Protein 4ZBG (pdb70)

Nearest PDB structures (foldseek):
  4zbg-assembly1_A  TM=1.007E+00  e=1.792E-33  Brucella abortus str. 2308 A
  4rs2-assembly1_A  TM=8.903E-01  e=6.966E-14  Escherichia coli str. K-12 substr. MG1655
  8a9n-assembly1_B  TM=8.076E-01  e=9.208E-06  Acinetobacter baumannii
  7n1l-assembly4_F  TM=7.304E-01  e=2.230E-05  Brucella abortus 2308
  3t9y-assembly1_A-2  TM=6.868E-01  e=3.696E-05  Staphylococcus aureus subsp. aureus USA300

B-factor: mean 15.17, std 8.73, range [4.7, 62.45]

Foldseek 3Di:
DQDKDKDFDDPVCLVQQLVQAQQQCVPPPPDPSCQSVLCVVCVVVVFQPTKMFTDGPRHTFKIKTKGFKAFQNHGDQEIEIDDIGGRPVPPPPCPSVVNVLVVVVVSVVVPGQWYKYQDDDPPCVVVPWPDVITIDGSDDGDDHGDIGDDPSVD

Sequence (154 aa):
HHHMMHIRKKERRPQDAAEIRQVTEAAFRPVAYYSNQKKEGEEIVDALRAAKALTLSLVAEEDGQVLGHIAFSPVLIGGAEKGWYGLGPVSVLPARQGEGIGGKLIRREGLAQLRRGAGARGCVVLLGDLGYYRRFGFKAYFQCCLAFGPDMPQGDVAYHAAFD

Secondary structure (DSSP, 8-state):
----EEEE--GGGHHHHHHHHHHHHTT-TT--S-HHHHHHHHHHTT---EEEEEEETTEEEEEEEEEE-EETTB--SEEEEEEEEE-GGGTTSSHHHHHHHHHHHHHHHTT--EEEE---TTGGGGGT-B---EEEESSSPPPPS-EE--GGG-

Structure (mmCIF, N/CA/C/O backbone):
data_4ZBG
#
_entry.id   4ZBG
#
_cell.length_a   29.810
_cell.length_b   57.110
_cell.length_c   44.060
_cell.angle_alpha   90.000
_cell.angle_beta   96.530
_cell.angle_gamma   90.000
#
_symmetry.space_group_name_H-M   'P 1 21 1'
#
loop_
_entity.id
_entity.type
_entity.pdbx_description
1 polymer Acetyltransferase
2 non-polymer 'ACETYL COENZYME *A'
3 non-polymer GLYCEROL
4 water water
#
loop_
_atom_site.group_PDB
_atom_site.id
_atom_site.type_symbol
_atom_site.label_atom_id
_atom_site.label_alt_id
_atom_site.label_comp_id
_atom_site.label_asym_id
_atom_site.label_entity_id
_atom_site.label_seq_id
_atom_site.pdbx_PDB_ins_code
_atom_site.Cartn_x
_atom_site.Cartn_y
_atom_site.Cartn_z
_atom_site.occupancy
_atom_site.B_iso_or_equiv
_atom_site.auth_seq_id
_atom_site.auth_comp_id
_atom_site.auth_asym_id
_atom_site.auth_atom_id
_atom_site.pdbx_PDB_model_num
ATOM 1 N N . HIS A 1 6 ? 9.852 10.800 85.300 1.00 38.66 -2 HIS A N 1
ATOM 2 C CA . HIS A 1 6 ? 10.208 9.531 84.675 1.00 37.85 -2 HIS A CA 1
ATOM 3 C C . HIS A 1 6 ? 8.982 8.639 84.492 1.00 36.10 -2 HIS A C 1
ATOM 4 O O . HIS A 1 6 ? 9.103 7.458 84.154 1.00 36.60 -2 HIS A O 1
ATOM 6 N N . HIS A 1 7 ? 7.803 9.210 84.722 1.00 33.49 -1 HIS A N 1
ATOM 7 C CA . HIS A 1 7 ? 6.548 8.494 84.518 1.00 30.84 -1 HIS A CA 1
ATOM 8 C C . HIS A 1 7 ? 5.867 8.924 83.219 1.00 28.57 -1 HIS A C 1
ATOM 9 O O . HIS A 1 7 ? 4.701 8.605 82.992 1.00 27.93 -1 HIS A O 1
ATOM 16 N N . HIS A 1 8 ? 6.589 9.649 82.372 1.00 27.37 0 HIS A N 1
ATOM 17 C CA . HIS A 1 8 ? 6.017 10.153 81.127 1.00 26.33 0 HIS A CA 1
ATOM 18 C C . HIS A 1 8 ? 6.080 9.102 80.026 1.00 22.37 0 HIS A C 1
ATOM 19 O O . HIS A 1 8 ? 7.026 8.316 79.959 1.00 23.43 0 HIS A O 1
ATOM 26 N N A MET A 1 9 ? 5.068 9.081 79.172 0.61 19.33 1 MET A N 1
ATOM 27 N N B MET A 1 9 ? 5.077 9.094 79.151 0.39 20.47 1 MET A N 1
ATOM 28 C CA A MET A 1 9 ? 5.126 8.206 78.020 0.61 17.42 1 MET A CA 1
ATOM 29 C CA B MET A 1 9 ? 5.084 8.196 77.995 0.39 19.06 1 MET A CA 1
ATOM 30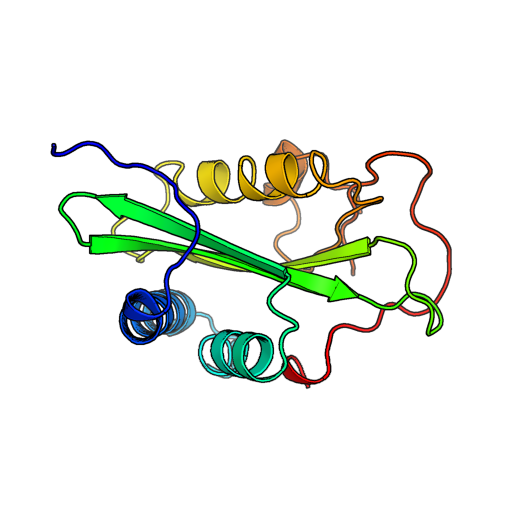 C C A MET A 1 9 ? 6.038 8.836 76.988 0.61 16.69 1 MET A C 1
ATOM 31 C C B MET A 1 9 ? 5.910 8.789 76.865 0.39 17.44 1 MET A C 1
ATOM 32 O O A MET A 1 9 ? 6.022 10.050 76.786 0.61 17.86 1 MET A O 1
ATOM 33 O O B MET A 1 9 ? 5.690 9.929 76.455 0.39 18.22 1 MET A O 1
ATOM 42 N N . HIS A 1 10 ? 6.851 8.012 76.344 1.00 15.38 2 HIS A N 1
ATOM 43 C CA . HIS A 1 10 ? 7.669 8.495 75.249 1.00 15.69 2 HIS A CA 1
ATOM 44 C C . HIS A 1 10 ? 7.722 7.454 74.145 1.00 13.45 2 HIS A C 1
ATOM 45 O O . HIS A 1 10 ? 7.533 6.261 74.379 1.00 14.14 2 HIS A O 1
ATOM 52 N N . ILE A 1 11 ? 7.935 7.930 72.929 1.00 11.84 3 ILE A N 1
ATOM 53 C CA . ILE A 1 11 ? 8.019 7.077 71.760 1.00 10.77 3 ILE A CA 1
ATOM 54 C C . ILE A 1 11 ? 9.468 6.953 71.337 1.00 10.76 3 ILE A C 1
ATOM 55 O O . 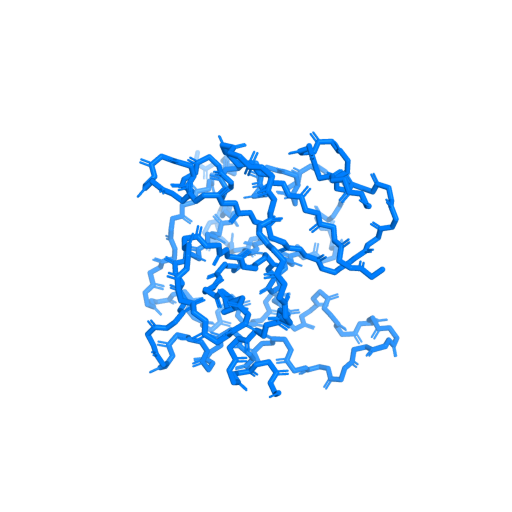ILE A 1 11 ? 10.197 7.935 71.324 1.00 12.35 3 ILE A O 1
ATOM 60 N N . ARG A 1 12 ? 9.893 5.741 71.006 1.00 9.43 4 ARG A N 1
ATOM 61 C CA . ARG A 1 12 ? 11.251 5.534 70.526 1.00 10.43 4 ARG A CA 1
ATOM 62 C C . ARG A 1 12 ? 11.284 4.347 69.579 1.00 9.51 4 ARG A C 1
ATOM 63 O O . ARG A 1 12 ? 10.339 3.545 69.524 1.00 9.66 4 ARG A O 1
ATOM 71 N N . LYS A 1 13 ? 12.370 4.234 68.829 1.00 10.23 5 LYS A N 1
ATOM 72 C CA A LYS A 1 13 ? 12.601 3.059 67.998 0.58 10.16 5 LYS A CA 1
ATOM 73 C CA B LYS A 1 13 ? 12.576 3.058 68.001 0.42 10.26 5 LYS A CA 1
ATOM 74 C C . LYS A 1 13 ? 12.832 1.842 68.876 1.00 9.86 5 LYS A C 1
ATOM 75 O O . LYS A 1 13 ? 13.405 1.944 69.966 1.00 10.38 5 LYS A O 1
ATOM 86 N N . GLU A 1 14 ? 12.403 0.689 68.388 1.00 9.13 6 GLU A N 1
ATOM 87 C CA . GLU A 1 14 ? 12.643 -0.542 69.113 1.00 9.58 6 GLU A CA 1
ATOM 88 C C . GLU A 1 14 ? 14.135 -0.815 69.220 1.00 10.60 6 GLU A C 1
ATOM 89 O O . GLU A 1 14 ? 14.947 -0.332 68.414 1.00 11.18 6 GLU A O 1
ATOM 95 N N A ARG A 1 15 ? 14.497 -1.586 70.228 0.55 10.41 7 ARG A N 1
ATOM 96 N N B ARG A 1 15 ? 14.481 -1.575 70.253 0.45 11.22 7 ARG A N 1
ATOM 97 C CA A ARG A 1 15 ? 15.821 -2.173 70.286 0.55 11.34 7 ARG A CA 1
ATOM 98 C CA B ARG A 1 15 ? 15.796 -2.181 70.402 0.45 12.66 7 ARG A CA 1
ATOM 99 C C A ARG A 1 15 ? 15.604 -3.676 70.412 0.55 12.15 7 ARG A C 1
ATOM 100 C C B ARG A 1 15 ? 15.568 -3.693 70.355 0.45 13.30 7 ARG A C 1
ATOM 101 O O A A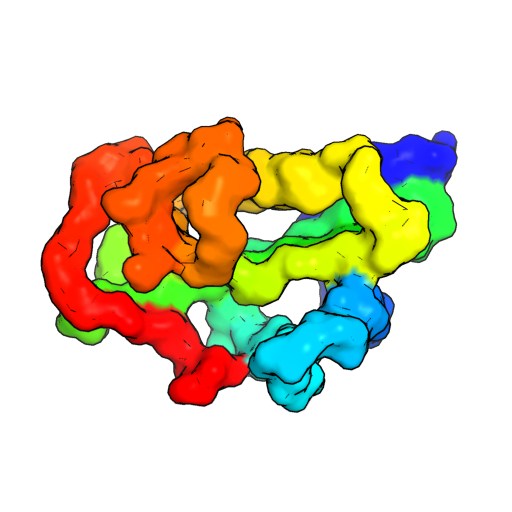RG A 1 15 ? 14.514 -4.107 70.782 0.55 11.35 7 ARG A O 1
ATOM 102 O O B ARG A 1 15 ? 14.442 -4.146 70.557 0.45 13.04 7 ARG A O 1
ATOM 117 N N . PRO A 1 16 ? 16.621 -4.479 70.067 1.00 15.33 8 PRO A N 1
ATOM 118 C CA . PRO A 1 16 ? 16.488 -5.942 70.061 1.00 16.58 8 PRO A CA 1
ATOM 119 C C . PRO A 1 16 ? 15.899 -6.506 71.351 1.00 14.43 8 PRO A C 1
ATOM 120 O O . PRO A 1 16 ? 15.124 -7.468 71.324 1.00 15.48 8 PRO A O 1
ATOM 124 N N . GLN A 1 17 ? 16.237 -5.873 72.470 1.00 12.80 9 GLN A N 1
ATOM 125 C CA . GLN A 1 17 ? 15.771 -6.308 73.776 1.00 12.12 9 GLN A CA 1
ATOM 126 C C . GLN A 1 17 ? 14.250 -6.199 73.934 1.00 11.77 9 GLN A C 1
ATOM 127 O O . GLN A 1 17 ? 13.685 -6.789 74.851 1.00 12.25 9 GLN A O 1
ATOM 133 N N . ASP A 1 18 ? 13.593 -5.449 73.050 1.00 10.65 10 ASP A N 1
ATOM 134 C CA . ASP A 1 18 ? 12.146 -5.222 73.155 1.00 10.23 10 ASP A CA 1
ATOM 135 C C . ASP A 1 18 ? 11.288 -6.314 72.520 1.00 9.51 10 ASP A C 1
ATOM 136 O O . ASP A 1 18 ? 10.065 -6.267 72.638 1.00 9.29 10 ASP A O 1
ATOM 141 N N . ALA A 1 19 ? 11.906 -7.253 71.804 1.00 9.36 11 ALA A N 1
ATOM 142 C CA . ALA A 1 19 ? 11.155 -8.126 70.901 1.00 9.97 11 ALA A CA 1
ATOM 143 C C . ALA A 1 19 ? 10.051 -8.918 71.602 1.00 8.95 11 ALA A C 1
ATOM 144 O O . ALA A 1 19 ? 8.929 -9.015 71.099 1.00 8.58 11 ALA A O 1
ATOM 146 N N . ALA A 1 20 ? 10.357 -9.484 72.762 1.00 8.52 12 ALA A N 1
ATOM 147 C CA . ALA A 1 20 ? 9.379 -10.307 73.461 1.00 9.89 12 ALA A CA 1
ATOM 148 C C . ALA A 1 20 ? 8.206 -9.462 73.912 1.00 8.56 12 ALA A C 1
ATOM 149 O O . ALA A 1 20 ? 7.057 -9.839 73.736 1.00 8.81 12 ALA A O 1
ATOM 151 N N . GLU A 1 21 ? 8.492 -8.304 74.490 1.00 8.80 13 GLU 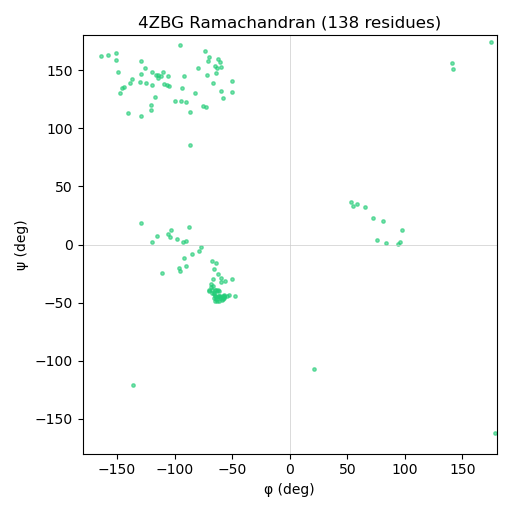A N 1
ATOM 152 C CA . GLU A 1 21 ? 7.423 -7.450 74.977 1.00 9.48 13 GLU A CA 1
ATOM 153 C C . GLU A 1 21 ? 6.557 -6.870 73.854 1.00 8.05 13 GLU A C 1
ATOM 154 O O . GLU A 1 21 ? 5.336 -6.760 73.991 1.00 8.52 13 GLU A O 1
ATOM 160 N N . ILE A 1 22 ? 7.185 -6.490 72.746 1.00 6.70 14 ILE A N 1
ATOM 161 C CA . ILE A 1 22 ? 6.434 -6.030 71.583 1.00 6.96 14 ILE A CA 1
ATOM 162 C C . ILE A 1 22 ? 5.450 -7.114 71.159 1.00 6.23 14 ILE A C 1
ATOM 163 O O . ILE A 1 22 ? 4.287 -6.835 70.859 1.00 6.43 14 ILE A O 1
ATOM 168 N N . ARG A 1 23 ? 5.914 -8.358 71.120 1.00 6.32 15 ARG A N 1
ATOM 169 C CA . ARG A 1 23 ? 5.043 -9.433 70.680 1.00 6.77 15 ARG A CA 1
ATOM 170 C C . ARG A 1 23 ? 3.920 -9.689 71.680 1.00 6.69 15 ARG A C 1
ATOM 171 O O . ARG A 1 23 ? 2.789 -9.947 71.299 1.00 7.19 15 ARG A O 1
ATOM 179 N N . GLN A 1 24 ? 4.225 -9.556 72.964 1.00 7.40 16 GLN A N 1
ATOM 180 C CA . GLN A 1 24 ? 3.202 -9.700 73.998 1.00 8.69 16 GLN A CA 1
ATOM 181 C C . GLN A 1 24 ? 2.102 -8.643 73.859 1.00 7.99 16 GLN A C 1
ATOM 182 O O . GLN A 1 24 ? 0.914 -8.947 73.956 1.00 7.67 16 GLN A O 1
ATOM 188 N N . VAL A 1 25 ? 2.499 -7.399 73.627 1.00 7.18 17 VAL A N 1
ATOM 189 C CA . VAL A 1 25 ? 1.527 -6.329 73.444 1.00 7.67 17 VAL A CA 1
ATOM 190 C C . VAL A 1 25 ? 0.684 -6.561 72.185 1.00 6.50 17 VAL A C 1
ATOM 191 O O . VAL A 1 25 ? -0.543 -6.416 72.200 1.00 6.82 17 VAL A O 1
ATOM 195 N N . THR A 1 26 ? 1.353 -6.923 71.098 1.00 6.31 18 THR A N 1
ATOM 196 C CA . THR A 1 26 ? 0.682 -7.177 69.838 1.00 5.97 18 THR A CA 1
ATOM 197 C C . THR A 1 26 ? -0.345 -8.291 70.023 1.00 5.96 18 THR A C 1
ATOM 198 O O . THR A 1 26 ? -1.505 -8.170 69.616 1.00 6.59 18 THR A O 1
ATOM 202 N N . GLU A 1 27 ? 0.070 -9.383 70.655 1.00 6.05 19 GLU A N 1
ATOM 203 C CA . GLU A 1 27 ? -0.824 -10.518 70.799 1.00 7.46 19 GLU A CA 1
ATOM 204 C C . GLU A 1 27 ? -1.984 -10.210 71.734 1.00 7.26 19 GLU A C 1
ATOM 205 O O . GLU A 1 27 ? -3.101 -10.666 71.499 1.00 8.38 19 GLU A O 1
ATOM 211 N N . ALA A 1 28 ? -1.742 -9.390 72.758 1.00 7.71 20 ALA A N 1
ATOM 212 C CA . ALA A 1 28 ? -2.824 -8.967 73.648 1.00 8.17 20 ALA A CA 1
ATOM 213 C C . ALA A 1 28 ? -3.831 -8.108 72.894 1.00 7.73 20 ALA A C 1
ATOM 214 O O . ALA A 1 28 ? -5.042 -8.260 73.056 1.00 8.67 20 ALA A O 1
ATOM 216 N N . ALA A 1 29 ? -3.336 -7.205 72.056 1.00 7.06 21 ALA A N 1
ATOM 217 C CA . ALA A 1 29 ? -4.219 -6.312 71.308 1.00 6.82 21 ALA A CA 1
ATOM 218 C C . ALA A 1 29 ? -5.102 -7.081 70.321 1.00 6.48 21 ALA A C 1
ATOM 219 O O . ALA A 1 29 ? -6.277 -6.758 70.138 1.00 7.11 21 ALA A O 1
ATOM 221 N N . PHE A 1 30 ? -4.540 -8.097 69.670 1.00 6.50 22 PHE A N 1
ATOM 222 C CA . PHE A 1 30 ? -5.258 -8.823 68.619 1.00 6.49 22 PHE A CA 1
ATOM 223 C C . PHE A 1 30 ? -6.028 -10.036 69.135 1.00 6.87 22 PHE A C 1
ATOM 224 O O . PHE A 1 30 ? -6.843 -10.593 68.412 1.00 7.80 22 PHE A O 1
ATOM 232 N N . ARG A 1 31 ? -5.796 -10.444 70.384 1.00 7.22 23 ARG A N 1
ATOM 233 C CA . ARG A 1 31 ? -6.438 -11.652 70.897 1.00 8.18 23 ARG A CA 1
ATOM 234 C C . ARG A 1 31 ? -7.966 -11.669 70.730 1.00 9.18 23 ARG A C 1
ATOM 235 O O . ARG A 1 31 ? -8.509 -12.687 70.311 1.00 10.32 23 ARG A O 1
ATOM 243 N N . PRO A 1 32 ? -8.663 -10.543 71.013 1.00 8.27 24 PRO A N 1
ATOM 244 C CA . PRO A 1 32 ? -10.128 -10.563 70.848 1.00 9.88 24 PRO A CA 1
ATOM 245 C C . PRO A 1 32 ? -10.614 -10.088 69.484 1.00 9.37 24 PRO A C 1
ATOM 246 O O . PRO A 1 32 ? -11.819 -10.001 69.271 1.00 10.49 24 PRO A O 1
ATOM 250 N N . VAL A 1 33 ? -9.700 -9.761 68.581 1.00 8.72 25 VAL A N 1
ATOM 251 C CA . VAL A 1 33 ? -10.095 -9.292 67.262 1.00 8.99 25 VAL A CA 1
ATOM 252 C C . VAL A 1 33 ? -10.640 -10.479 66.470 1.00 9.06 25 VAL A C 1
ATOM 253 O O . VAL A 1 33 ? -9.920 -11.446 66.218 1.00 9.53 25 VAL A O 1
ATOM 257 N N . ALA A 1 34 ? -11.908 -10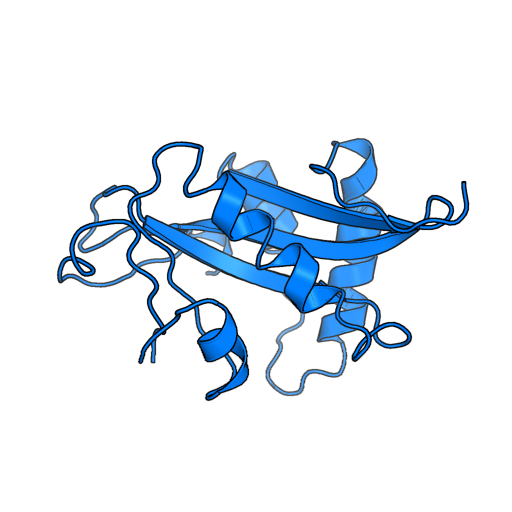.406 66.081 1.00 10.23 26 ALA A N 1
ATOM 258 C CA . ALA A 1 34 ? -12.643 -11.588 65.629 1.00 11.82 26 ALA A CA 1
ATOM 259 C C . ALA A 1 34 ? -12.130 -12.170 64.316 1.00 12.32 26 ALA A C 1
ATOM 260 O O . ALA A 1 34 ? -12.248 -13.374 64.081 1.00 13.77 26 ALA A O 1
ATOM 262 N N . TYR A 1 35 ? -11.573 -11.315 63.463 1.00 12.87 27 TYR A N 1
ATOM 263 C CA A TYR A 1 35 ? -11.072 -11.775 62.170 0.57 13.71 27 TYR A CA 1
ATOM 264 C CA B TYR A 1 35 ? -11.052 -11.709 62.154 0.43 13.85 27 TYR A CA 1
ATOM 265 C C . TYR A 1 35 ? -9.572 -12.069 62.208 1.00 13.86 27 TYR A C 1
ATOM 266 O O . TYR A 1 35 ? -8.984 -12.468 61.203 1.00 16.32 27 TYR A O 1
ATOM 283 N N . SER A 1 36 ? -8.951 -11.885 63.364 1.00 12.75 28 SER A N 1
ATOM 284 C CA . SER A 1 36 ? -7.516 -12.109 63.457 1.00 12.27 28 SER A CA 1
ATOM 285 C C . SER A 1 36 ? -7.182 -13.574 63.657 1.00 12.65 28 SER A C 1
ATOM 286 O O . SER A 1 36 ? -7.729 -14.237 64.537 1.00 13.44 28 SER A O 1
ATOM 289 N N . ASN A 1 37 ? -6.264 -14.071 62.840 1.00 11.75 29 ASN A N 1
ATOM 290 C CA . ASN A 1 37 ? -5.744 -15.410 63.045 1.00 11.92 29 ASN A CA 1
ATOM 291 C C . ASN A 1 37 ? -4.569 -15.443 63.991 1.00 10.35 29 ASN A C 1
ATOM 292 O O . ASN A 1 37 ? -3.846 -16.436 64.045 1.00 10.44 29 ASN A O 1
ATOM 297 N N . GLN A 1 38 ? -4.377 -14.342 64.719 1.00 10.43 30 GLN A N 1
ATOM 298 C CA . GLN A 1 38 ? -3.408 -14.291 65.803 1.00 10.13 30 GLN A CA 1
ATOM 299 C C . GLN A 1 38 ? -1.999 -14.434 65.282 1.00 9.42 30 GLN A C 1
ATOM 300 O O . GLN A 1 38 ? -1.134 -14.972 65.961 1.00 10.49 30 GLN A O 1
ATOM 306 N N . LYS A 1 39 ? -1.771 -13.929 64.077 1.00 8.12 31 LYS A N 1
ATOM 307 C CA A LYS A 1 39 ? -0.465 -14.026 63.443 0.49 7.59 31 LYS A CA 1
ATOM 308 C CA B LYS A 1 39 ? -0.465 -14.026 63.442 0.51 8.19 31 LYS A CA 1
ATOM 309 C C . LYS A 1 39 ? 0.312 -12.719 63.493 1.00 6.93 31 LYS A C 1
ATOM 310 O O . LYS A 1 39 ? 1.432 -12.654 63.010 1.00 6.67 31 LYS A O 1
ATOM 321 N N . GLU A 1 40 ? -0.277 -11.677 64.070 1.00 6.63 32 GLU A N 1
ATOM 322 C CA . GLU A 1 40 ? 0.358 -10.359 64.020 1.00 6.28 32 GLU A CA 1
ATOM 323 C C . GLU A 1 40 ? 1.713 -10.326 64.722 1.00 6.02 32 GLU A C 1
ATOM 324 O O . GLU A 1 40 ? 2.652 -9.676 64.252 1.00 6.64 32 GLU A O 1
ATOM 330 N N . GLY A 1 41 ? 1.813 -11.021 65.851 1.00 6.47 33 GLY A N 1
ATOM 331 C CA . GLY A 1 41 ? 3.090 -11.118 66.535 1.00 7.41 33 GLY A CA 1
ATOM 332 C C . GLY A 1 41 ? 4.112 -11.861 65.696 1.00 7.41 33 GLY A C 1
ATOM 333 O O . GLY A 1 41 ? 5.270 -11.442 65.574 1.00 7.85 33 GLY A O 1
ATOM 334 N N . GLU A 1 42 ? 3.675 -12.965 65.096 1.00 7.29 34 GLU A N 1
ATOM 335 C CA A GLU A 1 42 ? 4.536 -13.732 64.218 0.35 8.35 34 GLU A CA 1
ATOM 336 C CA B GLU A 1 42 ? 4.515 -13.743 64.180 0.65 8.55 34 GLU A CA 1
ATOM 337 C C . GLU A 1 42 ? 5.007 -12.885 63.031 1.00 7.21 34 GLU A C 1
ATOM 338 O O . GLU A 1 42 ? 6.157 -12.990 62.612 1.00 7.86 34 GLU A O 1
ATOM 349 N N . ILE A 1 43 ? 4.111 -12.057 62.494 1.00 6.58 35 ILE A N 1
ATOM 350 C CA . ILE A 1 43 ? 4.434 -11.229 61.344 1.00 6.77 35 ILE A CA 1
ATOM 351 C C . ILE A 1 43 ? 5.517 -10.221 61.686 1.00 6.25 35 ILE A C 1
ATOM 352 O O . ILE A 1 43 ? 6.479 -10.055 60.943 1.00 6.21 35 ILE A O 1
ATOM 357 N N . VAL A 1 44 ? 5.365 -9.534 62.814 1.00 6.14 36 VAL A N 1
ATOM 358 C CA . VAL A 1 44 ? 6.383 -8.580 63.221 1.00 6.83 36 VAL A CA 1
ATOM 359 C C . VAL A 1 44 ? 7.739 -9.278 63.328 1.00 6.33 36 VAL A C 1
ATOM 360 O O . VAL A 1 44 ? 8.752 -8.770 62.839 1.00 6.57 36 VAL A O 1
ATOM 364 N N . ASP A 1 45 ? 7.761 -10.445 63.972 1.00 6.62 37 ASP A N 1
ATOM 365 C CA . ASP A 1 45 ? 9.023 -11.150 64.159 1.00 6.88 37 ASP A CA 1
ATOM 366 C C . ASP A 1 45 ? 9.611 -11.636 62.833 1.00 7.18 37 ASP A C 1
ATOM 367 O O . ASP A 1 45 ? 10.829 -11.614 62.649 1.00 8.49 37 ASP A O 1
ATOM 372 N N . ALA A 1 46 ? 8.750 -12.038 61.905 1.00 7.61 38 ALA A N 1
ATOM 373 C CA . ALA A 1 46 ? 9.197 -12.480 60.588 1.00 8.43 38 ALA A CA 1
ATOM 374 C C . ALA A 1 46 ? 9.738 -11.314 59.757 1.00 8.60 38 ALA A C 1
ATOM 375 O O . ALA A 1 46 ? 10.735 -11.468 59.057 1.00 9.44 38 ALA A O 1
ATOM 377 N N . LEU A 1 47 ? 9.085 -10.152 59.829 1.00 8.04 39 LEU A N 1
ATOM 378 C CA . LEU A 1 47 ? 9.617 -8.943 59.192 1.00 7.84 39 LEU A CA 1
ATOM 379 C C . LEU A 1 47 ? 11.006 -8.626 59.726 1.00 8.18 39 LEU A C 1
ATOM 380 O O . LEU A 1 47 ? 11.928 -8.354 58.961 1.00 8.81 39 LEU A O 1
ATOM 385 N N . ARG A 1 48 ? 11.161 -8.665 61.046 1.00 8.35 40 ARG A N 1
ATOM 386 C CA . ARG A 1 48 ? 12.453 -8.377 61.650 1.00 8.75 40 ARG A CA 1
ATOM 387 C C . ARG A 1 48 ? 13.516 -9.376 61.172 1.00 10.21 40 ARG A C 1
ATOM 388 O O . ARG A 1 48 ? 14.625 -8.991 60.795 1.00 11.26 40 ARG A O 1
ATOM 396 N N . ALA A 1 49 ? 13.162 -10.657 61.175 1.00 11.22 41 ALA A N 1
ATOM 397 C CA . ALA A 1 49 ? 14.074 -11.708 60.741 1.00 12.69 41 ALA A CA 1
ATOM 398 C C . ALA A 1 49 ? 14.514 -11.512 59.294 1.00 12.67 41 ALA A C 1
ATOM 399 O O . ALA A 1 49 ? 15.630 -11.863 58.924 1.00 13.76 41 ALA A O 1
ATOM 401 N N . ALA A 1 50 ? 13.628 -10.959 58.476 1.00 12.03 42 ALA A N 1
ATOM 402 C CA . ALA A 1 50 ? 13.885 -10.781 57.052 1.00 12.70 42 ALA A CA 1
ATOM 403 C C . ALA A 1 50 ? 14.533 -9.435 56.718 1.00 12.35 42 ALA A C 1
ATOM 404 O O . ALA A 1 50 ? 14.756 -9.128 55.546 1.00 12.95 42 ALA A O 1
ATOM 406 N N . LYS A 1 51 ? 14.836 -8.645 57.746 1.00 12.10 43 LYS A N 1
ATOM 407 C CA . LYS A 1 51 ? 15.355 -7.283 57.580 1.00 12.68 43 LYS A CA 1
ATOM 408 C C . LYS A 1 51 ? 14.386 -6.420 56.772 1.00 11.89 43 LYS A C 1
ATOM 409 O O . LYS A 1 51 ? 14.802 -5.547 56.005 1.00 13.43 43 LYS A O 1
ATOM 415 N N . ALA A 1 52 ? 13.093 -6.670 56.964 1.00 10.03 44 ALA A N 1
ATOM 416 C CA . ALA A 1 52 ? 12.035 -5.941 56.264 1.00 9.81 44 ALA A CA 1
ATOM 417 C C . ALA A 1 52 ? 11.180 -5.117 57.224 1.00 9.40 44 ALA A C 1
ATOM 418 O O . ALA A 1 52 ? 10.171 -4.543 56.824 1.00 9.50 44 ALA A O 1
ATOM 420 N N . LEU A 1 53 ? 11.589 -5.060 58.487 1.00 9.23 45 LEU A N 1
ATOM 421 C CA . LEU A 1 53 ? 10.921 -4.219 59.466 1.00 8.71 45 LEU A CA 1
ATOM 422 C C . LEU A 1 53 ? 11.562 -2.835 59.363 1.00 8.69 45 LEU A C 1
ATOM 423 O O . LEU A 1 53 ? 12.522 -2.515 60.060 1.00 10.10 45 LEU A O 1
ATOM 428 N N . THR A 1 54 ? 11.053 -2.040 58.432 1.00 8.36 46 THR A N 1
ATOM 429 C CA . THR A 1 54 ? 11.663 -0.770 58.077 1.00 9.29 46 THR A CA 1
ATOM 430 C C . THR A 1 54 ? 11.712 0.169 59.264 1.00 8.25 46 THR A C 1
ATOM 431 O O . THR A 1 54 ? 12.726 0.825 59.519 1.00 9.47 46 THR A O 1
ATOM 435 N N . LEU A 1 55 ? 10.603 0.230 59.985 1.00 7.28 47 LEU A N 1
ATOM 436 C CA . LEU A 1 55 ? 10.497 1.094 61.139 1.00 7.96 47 LEU A CA 1
ATOM 437 C C . LEU A 1 55 ? 9.626 0.411 62.174 1.00 6.77 47 LEU A C 1
ATOM 438 O O . LEU A 1 55 ? 8.568 -0.131 61.844 1.00 7.37 47 LEU A O 1
ATOM 443 N N . SER A 1 56 ? 10.078 0.433 63.424 1.00 7.24 48 SER A N 1
ATOM 444 C CA . SER A 1 56 ? 9.367 -0.220 64.507 1.00 7.28 48 SER A CA 1
ATOM 445 C C . SER A 1 56 ? 9.482 0.697 65.707 1.00 6.69 48 SER A C 1
ATOM 446 O O . SER A 1 56 ? 10.586 0.924 66.210 1.00 7.52 48 SER A O 1
ATOM 449 N N . LEU A 1 57 ? 8.351 1.262 66.129 1.00 6.73 49 LEU A N 1
ATOM 450 C CA . LEU A 1 57 ? 8.337 2.206 67.243 1.00 6.32 49 LEU A CA 1
ATOM 451 C C . LEU A 1 57 ? 7.530 1.641 68.385 1.00 6.07 49 LEU A C 1
ATOM 452 O O . LEU A 1 57 ? 6.526 0.956 68.168 1.00 6.24 49 LEU A O 1
ATOM 457 N N . VAL A 1 58 ? 7.961 1.959 69.601 1.00 6.64 50 VAL A N 1
ATOM 458 C CA . VAL A 1 58 ? 7.209 1.627 70.800 1.00 7.12 50 VAL A CA 1
ATOM 459 C C . VAL A 1 58 ? 6.845 2.890 71.564 1.00 7.78 50 VAL A C 1
ATOM 460 O O . VAL A 1 58 ? 7.581 3.881 71.549 1.00 8.77 50 VAL A O 1
ATOM 464 N N . ALA A 1 59 ? 5.696 2.840 72.227 1.00 7.64 51 ALA A N 1
ATOM 465 C CA . ALA A 1 59 ? 5.318 3.811 73.236 1.00 8.29 51 ALA A CA 1
ATOM 466 C C . ALA A 1 59 ? 5.624 3.155 74.574 1.00 9.22 51 ALA A C 1
ATOM 467 O O . ALA A 1 59 ? 5.121 2.071 74.864 1.00 10.94 51 ALA A O 1
ATOM 469 N N . GLU A 1 60 ? 6.440 3.818 75.388 1.00 9.24 52 GLU A N 1
ATOM 470 C CA . GLU A 1 60 ? 6.941 3.253 76.631 1.00 10.97 52 GLU A CA 1
ATOM 471 C C . GLU A 1 60 ? 6.608 4.189 77.784 1.00 10.41 52 GLU A C 1
ATOM 472 O O . GLU A 1 60 ? 6.727 5.417 77.670 1.00 11.77 52 GLU A O 1
ATOM 478 N N . GLU A 1 61 ? 6.194 3.607 78.901 1.00 10.35 53 GLU A N 1
ATOM 479 C CA . GLU A 1 61 ? 5.917 4.374 80.105 1.00 11.33 53 GLU A CA 1
ATOM 480 C C . GLU A 1 61 ? 6.276 3.497 81.292 1.00 11.43 53 GLU A C 1
ATOM 481 O O . GLU A 1 61 ? 5.863 2.333 81.351 1.00 11.27 53 GLU A O 1
ATOM 487 N N . ASP A 1 62 ? 7.058 4.039 82.226 1.00 12.13 54 ASP A N 1
ATOM 488 C CA . ASP A 1 62 ? 7.517 3.278 83.390 1.00 13.76 54 ASP A CA 1
ATOM 489 C C . ASP A 1 62 ? 8.192 1.965 82.985 1.00 14.62 54 ASP A C 1
ATOM 490 O O . ASP A 1 62 ? 8.051 0.942 83.661 1.00 15.77 54 ASP A O 1
ATOM 495 N N . GLY A 1 63 ? 8.920 2.002 81.872 1.00 14.23 55 GLY A N 1
ATOM 496 C CA . GLY A 1 63 ? 9.654 0.845 81.397 1.00 15.50 55 GLY A CA 1
ATOM 497 C C . GLY A 1 63 ? 8.821 -0.235 80.734 1.00 14.42 55 GLY A C 1
ATOM 498 O O . GLY A 1 63 ? 9.352 -1.279 80.365 1.00 16.82 55 GLY A O 1
ATOM 499 N N . GLN A 1 64 ? 7.523 0.016 80.574 1.00 11.67 56 GLN A N 1
ATOM 500 C CA . GLN A 1 64 ? 6.610 -0.941 79.950 1.00 11.17 56 GLN A CA 1
ATOM 501 C C . GLN A 1 64 ? 6.225 -0.474 78.550 1.00 9.79 56 GLN A C 1
ATOM 502 O O . GLN A 1 64 ? 5.963 0.711 78.338 1.00 10.41 56 GLN A O 1
ATOM 508 N N . VAL A 1 65 ? 6.200 -1.402 77.600 1.00 9.02 57 VAL A N 1
ATOM 509 C CA . VAL A 1 65 ? 5.701 -1.100 76.261 1.00 8.76 57 VAL A CA 1
ATOM 510 C C . VAL A 1 65 ? 4.182 -1.022 76.316 1.00 7.79 57 VAL A C 1
ATOM 511 O O . VAL A 1 65 ? 3.522 -2.001 76.659 1.00 9.00 57 VAL A O 1
ATOM 515 N N . LEU A 1 66 ? 3.625 0.137 75.982 1.00 7.82 58 LEU A N 1
ATOM 516 C CA . LEU A 1 66 ? 2.175 0.306 75.942 1.00 8.00 58 LEU A CA 1
ATOM 517 C C . LEU A 1 66 ? 1.601 0.103 74.548 1.00 7.43 58 LEU A C 1
ATOM 518 O O . LEU A 1 66 ? 0.416 -0.164 74.401 1.00 7.65 58 LEU A O 1
ATOM 523 N N . GLY A 1 67 ? 2.434 0.275 73.529 1.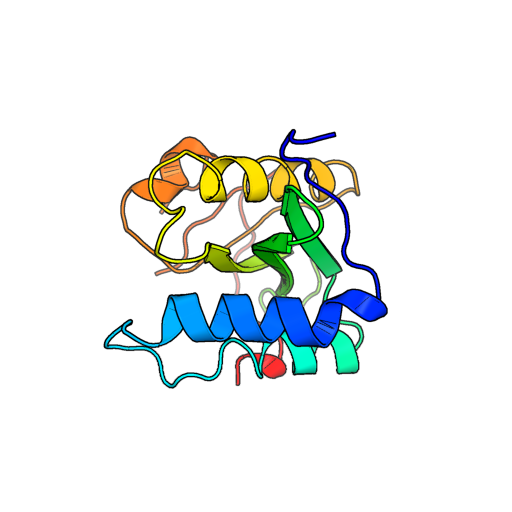00 6.50 59 GLY A N 1
ATOM 524 C CA . GLY A 1 67 ? 1.968 0.204 72.163 1.00 6.99 59 GLY A CA 1
ATOM 525 C C . GLY A 1 67 ? 3.131 0.049 71.227 1.00 6.57 59 GLY A C 1
ATOM 526 O O . GLY A 1 67 ? 4.274 0.331 71.597 1.00 7.21 59 GLY A O 1
ATOM 527 N N . HIS A 1 68 ? 2.829 -0.394 70.014 1.00 5.76 60 HIS A N 1
ATOM 528 C CA . HIS A 1 68 ? 3.840 -0.687 69.019 1.00 6.01 60 HIS A CA 1
ATOM 529 C C . HIS A 1 68 ? 3.279 -0.427 67.624 1.00 5.64 60 HIS A C 1
ATOM 530 O O . HIS A 1 68 ? 2.080 -0.601 67.380 1.00 5.56 60 HIS A O 1
ATOM 537 N N . ILE A 1 69 ? 4.151 -0.025 66.703 1.00 5.43 61 ILE A N 1
ATOM 538 C CA . ILE A 1 69 ? 3.774 0.099 65.300 1.00 5.47 61 ILE A CA 1
ATOM 539 C C . ILE A 1 69 ? 4.889 -0.418 64.400 1.00 5.10 61 ILE A C 1
ATOM 540 O O . ILE A 1 69 ? 6.068 -0.161 64.663 1.00 6.10 61 ILE A O 1
ATOM 545 N N . ALA A 1 70 ? 4.498 -1.137 63.347 1.00 5.07 62 ALA A N 1
ATOM 546 C CA . ALA A 1 70 ? 5.410 -1.630 62.323 1.00 5.77 62 ALA A CA 1
ATOM 547 C C . ALA A 1 70 ? 5.138 -0.979 60.972 1.00 5.27 62 ALA A C 1
ATOM 548 O O . ALA A 1 70 ? 3.981 -0.756 60.608 1.00 5.80 62 ALA A O 1
ATOM 550 N N . PHE A 1 71 ? 6.212 -0.718 60.232 1.00 5.75 63 PHE A N 1
ATOM 551 C CA . PHE A 1 71 ? 6.142 -0.357 58.825 1.00 5.70 63 PHE A CA 1
ATOM 552 C C . PHE A 1 71 ? 7.086 -1.254 58.051 1.00 5.83 63 PHE A C 1
ATOM 553 O O . PHE A 1 71 ? 8.144 -1.619 58.557 1.00 7.22 63 PHE A O 1
ATOM 561 N N . SER A 1 72 ? 6.721 -1.577 56.811 1.00 6.39 64 SER A N 1
ATOM 562 C CA . SER A 1 72 ? 7.528 -2.462 55.972 1.00 6.61 64 SER A CA 1
ATOM 563 C C . SER A 1 72 ? 7.310 -2.077 54.512 1.00 6.99 64 SER A C 1
ATOM 564 O O . SER A 1 72 ? 6.304 -1.447 54.184 1.00 6.88 64 SER A O 1
ATOM 567 N N . PRO A 1 73 ? 8.244 -2.446 53.621 1.00 7.35 65 PRO A N 1
ATOM 568 C CA . PRO A 1 73 ? 8.078 -2.014 52.228 1.00 8.07 65 PRO A CA 1
ATOM 569 C C . PRO A 1 73 ? 6.947 -2.768 51.550 1.00 8.27 65 PRO A C 1
ATOM 570 O O . PRO A 1 73 ? 6.724 -3.944 51.840 1.00 8.33 65 PRO A O 1
ATOM 574 N N . VAL A 1 74 ? 6.236 -2.094 50.654 1.00 7.97 66 VAL A N 1
ATOM 575 C CA . VAL A 1 74 ? 5.314 -2.785 49.766 1.00 9.50 66 VAL A CA 1
ATOM 576 C C . VAL A 1 74 ? 5.832 -2.635 48.349 1.00 10.27 66 VAL A C 1
ATOM 577 O O . VAL A 1 74 ? 6.435 -1.623 47.998 1.00 13.67 66 VAL A O 1
ATOM 581 N N . LEU A 1 75 ? 5.617 -3.656 47.537 1.00 9.29 67 LEU A N 1
ATOM 582 C CA . LEU A 1 75 ? 5.938 -3.569 46.119 1.00 10.49 67 LEU A CA 1
ATOM 583 C C . LEU A 1 75 ? 4.705 -3.093 45.389 1.00 10.24 67 LEU A C 1
ATOM 584 O O . LEU A 1 75 ? 3.585 -3.441 45.764 1.00 11.00 67 LEU A O 1
ATOM 589 N N . ILE A 1 76 ? 4.914 -2.303 44.343 1.00 10.08 68 ILE A N 1
ATOM 590 C CA . ILE A 1 76 ? 3.822 -1.875 43.480 1.00 10.97 68 ILE A CA 1
ATOM 591 C C . ILE A 1 76 ? 4.134 -2.374 42.081 1.00 10.87 68 ILE A C 1
ATOM 592 O O . ILE A 1 76 ? 5.123 -1.960 41.479 1.00 11.07 68 ILE A O 1
ATOM 597 N N . GLY A 1 77 ? 3.299 -3.268 41.561 1.00 10.93 69 GLY A N 1
ATOM 598 C CA . GLY A 1 77 ? 3.596 -3.914 40.295 1.00 11.85 69 GLY A CA 1
ATOM 599 C C . GLY A 1 77 ? 4.960 -4.584 40.298 1.00 12.98 69 GLY A C 1
ATOM 600 O O . GLY A 1 77 ? 5.642 -4.639 39.270 1.00 14.10 69 GLY A O 1
ATOM 601 N N . GLY A 1 78 ? 5.360 -5.094 41.457 1.00 12.61 70 GLY A N 1
ATOM 602 C CA . GLY A 1 78 ? 6.623 -5.794 41.591 1.00 13.58 70 GLY A CA 1
ATOM 603 C C . GLY A 1 78 ? 7.830 -4.903 41.798 1.00 14.15 70 GLY A C 1
ATOM 604 O O . GLY A 1 78 ? 8.952 -5.402 41.907 1.00 16.70 70 GLY A O 1
ATOM 605 N N . ALA A 1 79 ? 7.610 -3.591 41.865 1.00 12.89 71 ALA A N 1
ATOM 606 C CA . ALA A 1 79 ? 8.715 -2.641 41.953 1.00 13.68 71 ALA A CA 1
ATOM 607 C C . ALA A 1 79 ? 8.802 -1.961 43.312 1.00 12.52 71 ALA A C 1
ATOM 608 O O . ALA A 1 79 ? 7.789 -1.725 43.967 1.00 11.18 71 ALA A O 1
ATOM 610 N N . GLU A 1 80 ? 10.030 -1.631 43.703 1.00 13.10 72 GLU A N 1
ATOM 611 C CA . GLU A 1 80 ? 10.306 -0.827 44.882 1.00 14.25 72 GLU A CA 1
ATOM 612 C C . GLU A 1 80 ? 10.248 0.647 44.485 1.00 13.02 72 GLU A C 1
ATOM 613 O O . GLU A 1 80 ? 11.052 1.122 43.683 1.00 14.91 72 GLU A O 1
ATOM 619 N N . LYS A 1 81 ? 9.266 1.355 45.027 1.00 11.71 73 LYS A N 1
ATOM 620 C CA . LYS A 1 81 ? 8.990 2.726 44.622 1.00 11.96 73 LYS A CA 1
ATOM 621 C C . LYS A 1 81 ? 8.896 3.672 45.817 1.00 11.52 73 LYS A C 1
ATOM 622 O O . LYS A 1 81 ? 8.335 4.755 45.711 1.00 11.55 73 LYS A O 1
ATOM 628 N N . GLY A 1 82 ? 9.437 3.259 46.958 1.00 11.11 74 GLY A N 1
ATOM 629 C CA . GLY A 1 82 ? 9.447 4.120 48.127 1.00 11.37 74 GLY A CA 1
ATOM 630 C C . GLY A 1 82 ? 8.141 4.132 48.898 1.00 10.63 74 GLY A C 1
ATOM 631 O O . GLY A 1 82 ? 7.887 5.049 49.677 1.00 10.96 74 GLY A O 1
ATOM 632 N N . TRP A 1 83 ? 7.324 3.104 48.693 1.00 9.56 75 TRP A N 1
ATOM 633 C CA . TRP A 1 83 ? 6.052 2.970 49.392 1.00 9.18 75 TRP A CA 1
ATOM 634 C C . TRP A 1 83 ? 6.123 1.898 50.471 1.00 8.17 75 TRP A C 1
ATOM 635 O O . TRP A 1 83 ? 6.803 0.871 50.311 1.00 9.12 75 TRP A O 1
ATOM 646 N N . TYR A 1 84 ? 5.413 2.149 51.569 1.00 8.39 76 TYR A N 1
ATOM 647 C CA . TYR A 1 84 ? 5.447 1.295 52.744 1.00 7.18 76 TYR A CA 1
ATOM 648 C C . TYR A 1 84 ? 4.033 0.946 53.157 1.00 7.77 76 TYR A C 1
ATOM 649 O O . TYR A 1 84 ? 3.081 1.638 52.801 1.00 10.56 76 TYR A O 1
ATOM 658 N N . GLY A 1 85 ? 3.901 -0.142 53.896 1.00 6.70 77 GLY A N 1
ATOM 659 C CA . GLY A 1 85 ? 2.637 -0.511 54.497 1.00 7.43 77 GLY A CA 1
ATOM 660 C C . GLY A 1 85 ? 2.717 -0.316 55.991 1.00 6.44 77 GLY A C 1
ATOM 661 O O . GLY A 1 85 ? 3.733 -0.631 56.620 1.00 7.01 77 GLY A O 1
ATOM 662 N N . LEU A 1 86 ? 1.649 0.232 56.554 1.00 5.73 78 LEU A N 1
ATOM 663 C CA . LEU A 1 86 ? 1.537 0.430 57.989 1.00 5.96 78 LEU A CA 1
ATOM 664 C C . LEU A 1 86 ? 0.801 -0.764 58.578 1.00 5.93 78 LEU A C 1
ATOM 665 O O . LEU A 1 86 ? -0.329 -1.052 58.183 1.00 6.71 78 LEU A O 1
ATOM 670 N N . GLY A 1 87 ? 1.420 -1.434 59.543 1.00 6.72 79 GLY A N 1
ATOM 671 C CA . GLY A 1 87 ? 0.735 -2.476 60.279 1.00 7.95 79 GLY A CA 1
ATOM 672 C C . GLY A 1 87 ? 1.604 -3.672 60.600 1.00 6.67 79 GLY A C 1
ATOM 673 O O . GLY A 1 87 ? 2.526 -4.001 59.856 1.00 7.51 79 GLY A O 1
ATOM 674 N N . PRO A 1 88 ? 1.299 -4.359 61.705 1.00 6.48 80 PRO A N 1
ATOM 675 C CA . PRO A 1 88 ? 0.252 -3.986 62.665 1.00 6.52 80 PRO A CA 1
ATOM 676 C C . PRO A 1 88 ? 0.601 -2.752 63.491 1.00 6.12 80 PRO A C 1
ATOM 677 O O . PRO A 1 88 ? 1.768 -2.383 63.617 1.00 6.91 80 PRO A O 1
ATOM 681 N N . VAL A 1 89 ? -0.440 -2.116 64.019 1.00 6.34 81 VAL A N 1
ATOM 682 C CA . VAL A 1 89 ? -0.318 -1.168 65.117 1.00 6.29 81 VAL A CA 1
ATOM 683 C C . VAL A 1 89 ? -1.153 -1.738 66.257 1.00 5.45 81 VAL A C 1
ATOM 684 O O . VAL A 1 89 ? -2.265 -2.233 66.029 1.00 6.09 81 VAL A O 1
ATOM 688 N N . SER A 1 90 ? -0.611 -1.675 67.471 1.00 5.51 82 SER A N 1
ATOM 689 C CA . SER A 1 90 ? -1.188 -2.361 68.622 1.00 6.20 82 SER A CA 1
ATOM 690 C C . SER A 1 90 ? -1.009 -1.516 69.860 1.00 6.03 82 SER A C 1
ATOM 691 O O . SER A 1 90 ? 0.077 -1.001 70.096 1.00 6.81 82 SER A O 1
ATOM 694 N N . VAL A 1 91 ? -2.056 -1.402 70.664 1.00 6.06 83 VAL A N 1
ATOM 695 C CA . VAL A 1 91 ? -1.962 -0.733 71.960 1.00 6.23 83 VAL A CA 1
ATOM 696 C C . VAL A 1 91 ? -2.584 -1.662 72.992 1.00 6.60 83 VAL A C 1
ATOM 697 O O . VAL A 1 91 ? -3.601 -2.291 72.715 1.00 7.45 83 VAL A O 1
ATOM 701 N N . LEU A 1 92 ? -1.975 -1.762 74.175 1.00 7.05 84 LEU A N 1
ATOM 702 C CA . LEU A 1 92 ? -2.549 -2.578 75.241 1.00 7.18 84 LEU A CA 1
ATOM 703 C C . LEU A 1 92 ? -4.012 -2.212 75.415 1.00 7.31 84 LEU A C 1
ATOM 704 O O . LEU A 1 92 ? -4.335 -1.030 75.524 1.00 8.04 84 LEU A O 1
ATOM 709 N N . PRO A 1 93 ? -4.897 -3.221 75.454 1.00 7.79 85 PRO A N 1
ATOM 710 C CA . PRO A 1 93 ? -6.325 -2.920 75.560 1.00 8.83 85 PRO A CA 1
ATOM 711 C C . PRO A 1 93 ? -6.681 -1.897 76.644 1.00 8.70 85 PRO A C 1
ATOM 712 O O . PRO A 1 93 ? -7.469 -0.982 76.384 1.00 9.69 85 PRO A O 1
ATOM 716 N N . ALA A 1 94 ? -6.104 -2.031 77.835 1.00 8.62 86 ALA A N 1
ATOM 717 C CA . ALA A 1 94 ? -6.430 -1.132 78.933 1.00 10.09 86 ALA A CA 1
ATOM 718 C C . ALA A 1 94 ? -6.067 0.324 78.663 1.00 10.61 86 ALA A C 1
ATOM 719 O O . ALA A 1 94 ? -6.665 1.226 79.251 1.00 12.01 86 ALA A O 1
ATOM 721 N N . ARG A 1 95 ? -5.089 0.550 77.790 1.00 10.31 87 ARG A N 1
ATOM 722 C CA . ARG A 1 95 ? -4.604 1.897 77.520 1.00 10.23 87 ARG A CA 1
ATOM 723 C C . ARG A 1 95 ? -5.070 2.449 76.178 1.00 9.99 87 ARG A C 1
ATOM 724 O O . ARG A 1 95 ? -4.614 3.505 75.766 1.00 10.72 87 ARG A O 1
ATOM 732 N N . GLN A 1 96 ? -5.985 1.754 75.510 1.00 9.34 88 GLN A N 1
ATOM 733 C CA . GLN A 1 96 ? -6.568 2.273 74.278 1.00 10.10 88 GLN A CA 1
ATOM 734 C C . GLN A 1 96 ? -7.489 3.460 74.524 1.00 10.15 88 GLN A C 1
ATOM 735 O O . GLN A 1 96 ? -7.962 3.678 75.640 1.00 11.53 88 GLN A O 1
ATOM 741 N N . GLY A 1 97 ? -7.749 4.230 73.472 1.00 9.92 89 GLY A N 1
ATOM 742 C CA . GLY A 1 97 ? -8.654 5.361 73.577 1.00 11.23 89 GLY A CA 1
ATOM 743 C C . GLY A 1 97 ? -8.100 6.549 74.339 1.00 10.58 89 GLY A C 1
ATOM 744 O O . GLY A 1 97 ? -8.854 7.383 74.859 1.00 12.13 89 GLY A O 1
ATOM 745 N N . GLU A 1 98 ? -6.775 6.630 74.401 1.00 10.53 90 GLU A N 1
ATOM 746 C CA . GLU A 1 98 ? -6.083 7.734 75.061 1.00 11.62 90 GLU A CA 1
ATOM 747 C C . GLU A 1 98 ? -5.182 8.501 74.103 1.00 11.09 90 GLU A C 1
ATOM 748 O O . GLU A 1 98 ? -4.489 9.432 74.508 1.00 12.18 90 GLU A O 1
ATOM 754 N N . GLY A 1 99 ? -5.177 8.110 72.835 1.00 9.20 91 GLY A N 1
ATOM 755 C CA . GLY A 1 99 ? -4.354 8.787 71.855 1.00 9.36 91 GLY A CA 1
ATOM 756 C C . GLY A 1 99 ? -3.003 8.144 71.595 1.00 9.00 91 GLY A C 1
ATOM 757 O O . GLY A 1 99 ? -2.234 8.659 70.796 1.00 9.63 91 GLY A O 1
ATOM 758 N N . ILE A 1 100 ? -2.706 7.018 72.245 1.00 8.79 92 ILE A N 1
ATOM 759 C CA . ILE A 1 100 ? -1.409 6.365 72.045 1.00 9.19 92 ILE A CA 1
ATOM 760 C C . ILE A 1 100 ? -1.224 5.897 70.604 1.00 8.22 92 ILE A C 1
ATOM 761 O O . ILE A 1 100 ? -0.190 6.145 69.989 1.00 8.55 92 ILE A O 1
ATOM 766 N N . GLY A 1 101 ? -2.225 5.211 70.065 1.00 7.95 93 GLY A N 1
ATOM 767 C CA . GLY A 1 101 ? -2.149 4.753 68.692 1.00 7.87 93 GLY A CA 1
ATOM 768 C C . GLY A 1 101 ? -1.927 5.910 67.738 1.00 7.29 93 GLY A C 1
ATOM 769 O O . GLY A 1 101 ? -1.087 5.834 66.841 1.00 7.84 93 GLY A O 1
ATOM 770 N N . GLY A 1 102 ? -2.677 6.992 67.932 1.00 7.62 94 GLY A N 1
ATOM 771 C CA . GLY A 1 102 ? -2.543 8.150 67.071 1.00 8.18 94 GLY A CA 1
ATOM 772 C C . GLY A 1 102 ? -1.153 8.750 67.141 1.00 7.81 94 GLY A C 1
ATOM 773 O O . GLY A 1 102 ? -0.607 9.187 66.131 1.00 8.67 94 GLY A O 1
ATOM 774 N N . LYS A 1 103 ? -0.577 8.800 68.337 1.00 7.54 95 LYS A N 1
ATOM 775 C CA . LYS A 1 103 ? 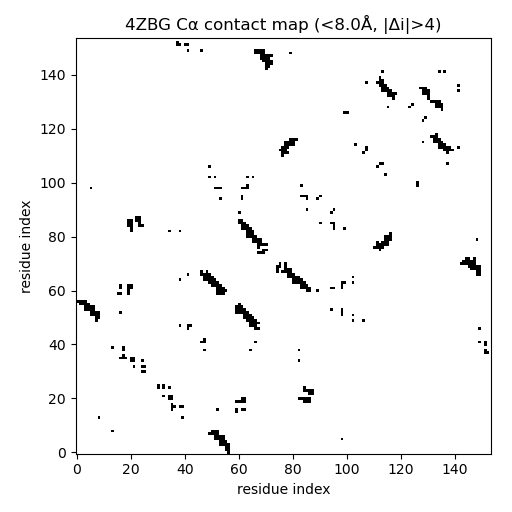0.781 9.321 68.485 1.00 8.20 95 LYS A CA 1
ATOM 776 C C . LYS A 1 103 ? 1.808 8.431 67.784 1.00 8.02 95 LYS A C 1
ATOM 777 O O . LYS A 1 103 ? 2.718 8.939 67.128 1.00 8.45 95 LYS A O 1
ATOM 783 N N . LEU A 1 104 ? 1.664 7.113 67.921 1.00 7.65 96 LEU A N 1
ATOM 784 C CA . LEU A 1 104 ? 2.557 6.174 67.239 1.00 7.33 96 LEU A CA 1
ATOM 785 C C . LEU A 1 104 ? 2.465 6.322 65.728 1.00 6.90 96 LEU A C 1
ATOM 786 O O . LEU A 1 104 ? 3.478 6.316 65.026 1.00 7.24 96 LEU A O 1
ATOM 791 N N . ILE A 1 105 ? 1.243 6.438 65.224 1.00 6.67 97 ILE A N 1
ATOM 792 C CA . ILE A 1 105 ? 1.033 6.553 63.785 1.00 6.62 97 ILE A CA 1
ATOM 793 C C . ILE A 1 105 ? 1.630 7.853 63.257 1.00 7.00 97 ILE A C 1
ATOM 794 O O . ILE A 1 105 ? 2.366 7.847 62.270 1.00 7.14 97 ILE A O 1
ATOM 799 N N . ARG A 1 106 ? 1.328 8.973 63.912 1.00 7.30 98 ARG A N 1
ATOM 800 C CA A ARG A 1 106 ? 1.845 10.256 63.445 0.75 8.01 98 ARG A CA 1
ATOM 801 C CA B ARG A 1 106 ? 1.848 10.258 63.456 0.25 8.37 98 ARG A CA 1
ATOM 802 C C . ARG A 1 106 ? 3.370 10.281 63.479 1.00 7.89 98 ARG A C 1
ATOM 803 O O . ARG A 1 106 ? 4.012 10.770 62.547 1.00 8.01 98 ARG A O 1
ATOM 818 N N . GLU A 1 107 ? 3.955 9.754 64.547 1.00 7.79 99 GLU A N 1
ATOM 819 C CA . GLU A 1 107 ? 5.400 9.749 64.645 1.00 8.03 99 GLU A CA 1
ATOM 820 C C . GLU A 1 107 ? 6.038 8.824 63.597 1.00 7.94 99 GLU A C 1
ATOM 821 O O . GLU A 1 107 ? 7.048 9.176 62.976 1.00 7.96 99 GLU A O 1
ATOM 827 N N . GLY A 1 108 ? 5.449 7.651 63.385 1.00 7.13 100 GLY A N 1
ATOM 828 C CA . GLY A 1 108 ? 5.946 6.747 62.362 1.00 7.85 100 GLY A CA 1
ATOM 829 C C . GLY A 1 108 ? 5.905 7.345 60.970 1.00 7.19 100 GLY A C 1
ATOM 830 O O . GLY A 1 108 ? 6.871 7.247 60.204 1.00 8.01 100 GLY A O 1
ATOM 831 N N . LEU A 1 109 ? 4.786 7.984 60.636 1.00 6.89 101 LEU A N 1
ATOM 832 C CA . LEU A 1 109 ? 4.659 8.626 59.332 1.00 7.10 101 LEU A CA 1
ATOM 833 C C . LEU A 1 109 ? 5.681 9.748 59.177 1.00 7.61 101 LEU A C 1
ATOM 834 O O . LEU A 1 109 ? 6.267 9.914 58.109 1.00 8.29 101 LEU A O 1
ATOM 839 N N . ALA A 1 110 ? 5.903 10.509 60.246 1.00 7.60 102 ALA A N 1
ATOM 840 C CA . ALA A 1 110 ? 6.859 11.609 60.190 1.00 8.42 102 ALA A CA 1
ATOM 841 C C . ALA A 1 110 ? 8.261 11.069 59.935 1.00 8.30 102 ALA A C 1
ATOM 842 O O . ALA A 1 110 ? 9.031 11.641 59.162 1.00 8.95 102 ALA A O 1
ATOM 844 N N . GLN A 1 111 ? 8.588 9.944 60.562 1.00 8.21 103 GLN A N 1
ATOM 845 C CA . GLN A 1 111 ? 9.905 9.355 60.373 1.00 9.48 103 GLN A CA 1
ATOM 846 C C . GLN A 1 111 ? 10.084 8.781 58.969 1.00 10.30 103 GLN A C 1
ATOM 847 O O . GLN A 1 111 ? 11.148 8.931 58.364 1.00 11.41 103 GLN A O 1
ATOM 853 N N . LEU A 1 112 ? 9.040 8.159 58.431 1.00 10.15 104 LEU A N 1
ATOM 854 C CA . LEU A 1 112 ? 9.092 7.699 57.042 1.00 12.10 104 LEU A CA 1
ATOM 855 C C . LEU A 1 112 ? 9.289 8.856 56.080 1.00 12.15 104 LEU A C 1
ATOM 856 O O . LEU A 1 112 ? 10.143 8.788 55.197 1.00 13.45 104 LEU A O 1
ATOM 861 N N . ARG A 1 113 ? 8.493 9.912 56.241 1.00 11.84 105 ARG A N 1
ATOM 862 C CA A ARG A 1 113 ? 8.629 11.074 55.380 0.72 14.19 105 ARG A CA 1
ATOM 863 C CA B ARG A 1 113 ? 8.627 11.119 55.419 0.28 13.62 105 ARG A CA 1
ATOM 864 C C . ARG A 1 113 ? 10.046 11.639 55.489 1.00 14.23 105 ARG A C 1
ATOM 865 O O . ARG A 1 113 ? 10.668 11.975 54.475 1.00 15.14 105 ARG A O 1
ATOM 880 N N . GLY A 1 114 ? 10.549 11.721 56.714 1.00 14.01 106 GLY A N 1
ATOM 881 C CA . GLY A 1 114 ? 11.847 12.308 56.970 1.00 16.13 106 GLY A CA 1
ATOM 882 C C . GLY A 1 114 ? 12.981 11.520 56.366 1.00 17.76 106 GLY A C 1
ATOM 883 O O . GLY A 1 114 ? 14.061 12.059 56.146 1.00 19.93 106 GLY A O 1
ATOM 884 N N . ALA A 1 115 ? 12.731 10.245 56.081 1.00 18.23 107 ALA A N 1
ATOM 885 C CA . ALA A 1 115 ? 13.755 9.373 55.522 1.00 19.99 107 ALA A CA 1
ATOM 886 C C . ALA A 1 115 ? 13.646 9.235 54.005 1.00 20.35 107 ALA A C 1
ATOM 887 O O . ALA A 1 115 ? 14.395 8.476 53.401 1.00 22.21 107 ALA A O 1
ATOM 889 N N . GLY A 1 116 ? 12.723 9.977 53.395 1.00 18.09 108 GLY A N 1
ATOM 890 C CA . GLY A 1 116 ? 12.597 10.015 51.948 1.00 17.48 108 GLY A CA 1
ATOM 891 C C . GLY A 1 116 ? 11.536 9.119 51.326 1.00 16.30 108 GLY A C 1
ATOM 892 O O . GLY A 1 116 ? 11.533 8.930 50.111 1.00 17.70 108 GLY A O 1
ATOM 893 N N . ALA A 1 117 ? 10.642 8.562 52.138 1.00 15.44 109 ALA A N 1
ATOM 894 C CA . ALA A 1 117 ? 9.575 7.709 51.624 1.00 14.87 109 ALA A CA 1
ATOM 895 C C . ALA A 1 117 ? 8.632 8.479 50.696 1.00 14.48 109 ALA A C 1
ATOM 896 O O . ALA A 1 117 ? 8.453 9.691 50.833 1.00 15.98 109 ALA A O 1
ATOM 898 N N . ARG A 1 118 ? 8.022 7.762 49.760 1.00 13.63 110 ARG A N 1
ATOM 899 C CA . ARG A 1 118 ? 7.084 8.368 48.827 1.00 14.47 110 ARG A CA 1
ATOM 900 C C . ARG A 1 118 ? 5.629 8.215 49.261 1.00 13.24 110 ARG A C 1
ATOM 901 O O . ARG A 1 118 ? 4.754 8.955 48.808 1.00 14.55 110 ARG A O 1
ATOM 909 N N . GLY A 1 119 ? 5.360 7.258 50.139 1.00 11.13 111 GLY A N 1
ATOM 910 C CA . GLY A 1 119 ? 4.012 7.106 50.631 1.00 10.86 111 GLY A CA 1
ATOM 911 C C . GLY A 1 119 ? 3.803 5.908 51.522 1.00 9.56 111 GLY A C 1
ATOM 912 O O . GLY A 1 119 ? 4.697 5.070 51.689 1.00 9.78 111 GLY A O 1
ATOM 913 N N . CYS A 1 120 ? 2.597 5.823 52.073 1.00 9.24 112 CYS A N 1
ATOM 914 C CA . CYS A 1 120 ? 2.216 4.730 52.944 1.00 8.78 112 CYS A CA 1
ATOM 915 C C . CYS A 1 120 ? 0.816 4.245 52.601 1.00 8.56 112 CYS A C 1
ATOM 916 O O . CYS A 1 120 ? -0.057 5.044 52.262 1.00 9.75 112 CYS A O 1
ATOM 919 N N . VAL A 1 121 ? 0.623 2.929 52.685 1.00 7.78 113 VAL A N 1
ATOM 920 C CA A VAL A 1 121 ? -0.700 2.328 52.508 0.84 8.80 113 VAL A CA 1
ATOM 921 C CA B VAL A 1 121 ? -0.670 2.295 52.474 0.16 8.19 113 VAL A CA 1
ATOM 922 C C . VAL A 1 121 ? -1.065 1.532 53.740 1.00 8.16 113 VAL A C 1
ATOM 923 O O . VAL A 1 121 ? -0.202 1.167 54.531 1.00 8.95 113 VAL A O 1
ATOM 930 N N . LEU A 1 122 ? -2.356 1.263 53.902 1.00 8.71 114 LEU A N 1
ATOM 931 C CA . LEU A 1 122 ? -2.814 0.399 54.985 1.00 9.28 114 LEU A CA 1
ATOM 932 C C . LEU A 1 122 ? -4.181 -0.192 54.685 1.00 10.02 114 LEU A C 1
ATOM 933 O O . LEU A 1 122 ? -4.906 0.297 53.815 1.00 10.99 114 LEU A O 1
ATOM 938 N N . LEU A 1 123 ? -4.524 -1.242 55.426 1.00 10.69 115 LEU A N 1
ATOM 939 C CA . LEU A 1 123 ? -5.876 -1.789 55.432 1.00 11.89 115 LEU A CA 1
ATOM 940 C C . LEU A 1 123 ? -6.439 -1.645 56.842 1.00 11.94 115 LEU A C 1
ATOM 941 O O . LEU A 1 123 ? -5.809 -2.071 57.810 1.00 12.83 115 LEU A O 1
ATOM 946 N N . GLY A 1 124 ? -7.614 -1.045 56.973 1.00 12.47 116 GLY A N 1
ATOM 947 C CA . GLY A 1 124 ? -8.185 -0.866 58.292 1.00 13.80 116 GLY A CA 1
ATOM 948 C C . GLY A 1 124 ? -9.501 -0.125 58.321 1.00 13.41 116 GLY A C 1
ATOM 949 O O . GLY A 1 124 ? -10.178 -0.006 57.301 1.00 13.94 116 GLY A O 1
ATOM 950 N N . ASP A 1 125 ? -9.843 0.363 59.511 1.00 12.07 117 ASP A N 1
ATOM 951 C CA . ASP A 1 125 ? -11.098 1.050 59.790 1.00 12.49 117 ASP A CA 1
ATOM 952 C C . ASP A 1 125 ? -11.385 2.152 58.782 1.00 13.33 117 ASP A C 1
ATOM 953 O O . ASP A 1 125 ? -10.476 2.883 58.372 1.00 14.72 117 ASP A O 1
ATOM 958 N N . LEU A 1 126 ? -12.652 2.281 58.405 1.00 13.95 118 LEU A N 1
ATOM 959 C CA . LEU A 1 126 ? -13.066 3.239 57.380 1.00 16.01 118 LEU A CA 1
ATOM 960 C C . LEU A 1 126 ? -12.644 4.684 57.648 1.00 15.15 118 LEU A C 1
ATOM 961 O O . LEU A 1 126 ? -12.170 5.366 56.743 1.00 17.10 118 LEU A O 1
ATOM 966 N N . GLY A 1 127 ? -12.816 5.155 58.879 1.00 12.76 119 GLY A N 1
ATOM 967 C CA . GLY A 1 127 ? -12.640 6.572 59.151 1.00 13.18 119 GLY A CA 1
ATOM 968 C C . GLY A 1 127 ? -11.457 7.011 59.995 1.00 11.47 119 GLY A C 1
ATOM 969 O O . GLY A 1 127 ? -11.009 8.156 59.884 1.00 11.83 119 GLY A O 1
ATOM 970 N N . TYR A 1 128 ? -10.948 6.119 60.839 1.00 9.99 120 TYR A N 1
ATOM 971 C CA . TYR A 1 128 ? -9.935 6.500 61.822 1.00 9.21 120 TYR A CA 1
ATOM 972 C C . TYR A 1 128 ? -8.689 7.125 61.199 1.00 8.78 120 TYR A C 1
ATOM 973 O O . TYR A 1 128 ? -8.180 8.131 61.693 1.00 9.58 120 TYR A O 1
ATOM 982 N N . TYR A 1 129 ? -8.210 6.539 60.110 1.00 8.67 121 TYR A N 1
ATOM 983 C CA . TYR A 1 129 ? -6.927 6.938 59.550 1.00 8.94 121 TYR A CA 1
ATOM 984 C C . TYR A 1 129 ? -6.995 8.224 58.728 1.00 9.35 121 TYR A C 1
ATOM 985 O O . TYR A 1 129 ? -5.971 8.754 58.314 1.00 9.51 121 TYR A O 1
ATOM 994 N N . ARG A 1 130 ? -8.197 8.755 58.529 1.00 10.40 122 ARG A N 1
ATOM 995 C CA . ARG A 1 130 ? -8.343 10.029 57.828 1.00 10.99 122 ARG A CA 1
ATOM 996 C C . ARG A 1 130 ? -7.608 11.157 58.547 1.00 10.54 122 ARG A C 1
ATOM 997 O O . ARG A 1 130 ? -7.164 12.110 57.911 1.00 11.69 122 ARG A O 1
ATOM 1005 N N . ARG A 1 131 ? -7.481 11.052 59.870 1.00 8.94 123 ARG A N 1
ATOM 1006 C CA . ARG A 1 131 ? -6.839 12.106 60.652 1.00 9.54 123 ARG A CA 1
ATOM 1007 C C . ARG A 1 131 ? -5.345 12.215 60.357 1.00 9.70 123 ARG A C 1
ATOM 1008 O O . ARG A 1 131 ? -4.720 13.206 60.724 1.00 10.94 123 ARG A O 1
ATOM 1016 N N . PHE A 1 132 ? -4.778 11.202 59.703 1.00 9.07 124 PHE A N 1
ATOM 1017 C CA . PHE A 1 132 ? -3.371 11.232 59.325 1.00 9.78 124 PHE A CA 1
ATOM 1018 C C . PHE A 1 132 ? -3.216 11.513 57.834 1.00 12.03 124 PHE A C 1
ATOM 1019 O O . PHE A 1 132 ? -2.112 11.424 57.292 1.00 14.81 124 PHE A O 1
ATOM 1027 N N . GLY A 1 133 ? -4.319 11.819 57.160 1.00 12.35 125 GLY A N 1
ATOM 1028 C CA . GLY A 1 133 ? -4.254 12.126 55.741 1.00 13.14 125 GLY A CA 1
ATOM 1029 C C . GLY A 1 133 ? -4.499 10.970 54.786 1.00 12.98 125 GLY A C 1
ATOM 1030 O O . GLY A 1 133 ? -4.447 11.155 53.577 1.00 13.94 125 GLY A O 1
ATOM 1031 N N . PHE A 1 134 ? -4.767 9.778 55.307 1.00 12.72 126 PHE A N 1
ATOM 1032 C CA . PHE A 1 134 ? -5.083 8.647 54.441 1.00 12.68 126 PHE A CA 1
ATOM 1033 C C . PHE A 1 134 ? -6.404 8.845 53.714 1.00 14.38 126 PHE A C 1
ATOM 1034 O O . PHE A 1 134 ? -7.385 9.319 54.291 1.00 15.36 126 PHE A O 1
ATOM 1042 N N . LYS A 1 135 ? -6.421 8.461 52.442 1.00 15.49 127 LYS A N 1
ATOM 1043 C CA . LYS A 1 135 ? -7.626 8.554 51.624 1.00 18.06 127 LYS A CA 1
ATOM 1044 C C . LYS A 1 135 ? -7.959 7.202 50.998 1.00 18.41 127 LYS A C 1
ATOM 1045 O O . LYS A 1 135 ? -7.070 6.389 50.761 1.00 17.31 127 LYS A O 1
ATOM 1051 N N . ALA A 1 136 ? -9.242 6.966 50.737 1.00 21.05 128 ALA A N 1
ATOM 1052 C CA . ALA A 1 136 ? -9.686 5.706 50.152 1.00 24.79 128 ALA A CA 1
ATOM 1053 C C . ALA A 1 136 ? -9.815 5.811 48.635 1.00 27.40 128 ALA A C 1
ATOM 1054 O O . ALA A 1 136 ? -9.030 6.500 47.979 1.00 29.09 128 ALA A O 1
ATOM 1056 N N . TYR A 1 149 ? -10.761 -1.040 49.565 1.00 27.47 141 TYR A N 1
ATOM 1057 C CA . TYR A 1 149 ? -9.607 -1.803 50.019 1.00 24.85 141 TYR A CA 1
ATOM 1058 C C . TYR A 1 149 ? -8.575 -0.892 50.691 1.00 22.60 141 TYR A C 1
ATOM 1059 O O . TYR A 1 149 ? -8.791 -0.412 51.797 1.00 23.33 141 TYR A O 1
ATOM 1061 N N . PHE A 1 150 ? -7.465 -0.649 50.006 1.00 20.23 142 PHE A N 1
ATOM 1062 C CA . PHE A 1 150 ? -6.354 0.120 50.558 1.00 19.56 142 PHE A CA 1
ATOM 1063 C C . PHE A 1 150 ? -6.708 1.566 50.865 1.00 16.58 142 PHE A C 1
ATOM 1064 O O . PHE A 1 150 ? -7.527 2.172 50.180 1.00 18.14 142 PHE A O 1
ATOM 1072 N N . GLN A 1 151 ? -6.079 2.107 51.902 1.00 13.40 143 GLN A N 1
ATOM 1073 C CA . GLN A 1 151 ? -6.085 3.540 52.149 1.00 12.76 143 GLN A CA 1
ATOM 1074 C C . GLN A 1 151 ? -4.672 4.029 51.918 1.00 12.12 143 GLN A C 1
ATOM 1075 O O . GLN A 1 151 ? -3.705 3.333 52.232 1.00 12.02 143 GLN A O 1
ATOM 1081 N N . CYS A 1 152 ? -4.553 5.236 51.382 1.00 13.29 144 CYS A N 1
ATOM 1082 C CA A CYS A 1 152 ? -3.269 5.716 50.887 0.65 13.91 144 CYS A CA 1
ATOM 1083 C CA B CYS A 1 152 ? -3.297 5.714 50.846 0.35 14.46 144 CYS A CA 1
ATOM 1084 C C . CYS A 1 152 ? -2.952 7.116 51.351 1.00 13.08 144 CYS A C 1
ATOM 1085 O O . CYS A 1 152 ? -3.818 7.986 51.396 1.00 13.47 144 CYS A O 1
ATOM 1090 N N . LEU A 1 153 ? -1.686 7.319 51.697 1.00 12.89 145 LEU A N 1
ATOM 1091 C CA . LEU A 1 153 ? -1.161 8.630 52.048 1.00 12.52 145 LEU A CA 1
ATOM 1092 C C . LEU A 1 153 ? 0.095 8.861 51.214 1.00 13.04 145 LEU A C 1
ATOM 1093 O O . LEU A 1 153 ? 1.112 8.191 51.411 1.00 13.26 145 LEU A O 1
ATOM 1098 N N . ALA A 1 154 ? 0.016 9.793 50.269 1.00 13.95 146 ALA A N 1
ATOM 1099 C CA . ALA A 1 154 ? 1.146 10.087 49.400 1.00 15.28 146 ALA A CA 1
ATOM 1100 C C . ALA A 1 154 ? 1.953 11.228 49.993 1.00 16.21 146 ALA A C 1
ATOM 1101 O O . ALA A 1 154 ? 1.385 12.228 50.436 1.00 18.22 146 ALA A O 1
ATOM 1103 N N . PHE A 1 155 ? 3.273 11.087 50.008 1.00 17.18 147 PHE A N 1
ATOM 1104 C CA . PHE A 1 155 ? 4.137 12.159 50.502 1.00 20.63 147 PHE A CA 1
ATOM 1105 C C . PHE A 1 155 ? 4.545 13.117 49.386 1.00 25.27 147 PHE A C 1
ATOM 1106 O O . PHE A 1 155 ? 4.966 14.242 49.645 1.00 27.74 147 PHE A O 1
ATOM 1114 N N . GLY A 1 156 ? 4.406 12.654 48.150 1.00 25.64 148 GLY A N 1
ATOM 1115 C CA . GLY A 1 156 ? 4.593 13.473 46.968 1.00 26.48 148 GLY A CA 1
ATOM 1116 C C . GLY A 1 156 ? 3.476 13.182 45.983 1.00 26.65 148 GLY A C 1
ATOM 1117 O O . GLY A 1 156 ? 2.301 13.351 46.312 1.00 26.15 148 GLY A O 1
ATOM 1118 N N . PRO A 1 157 ? 3.830 12.725 44.772 1.00 27.85 149 PRO A N 1
ATOM 1119 C CA . PRO A 1 157 ? 2.819 12.342 43.780 1.00 27.91 149 PRO A CA 1
ATOM 1120 C C . PRO A 1 157 ? 1.926 11.210 44.277 1.00 27.65 149 PRO A C 1
ATOM 1121 O O . PRO A 1 157 ? 2.323 10.447 45.166 1.00 26.38 149 PRO A O 1
ATOM 1125 N N . ASP A 1 158 ? 0.728 11.105 43.709 1.00 28.82 150 ASP A N 1
ATOM 1126 C CA . ASP A 1 158 ? -0.216 10.074 44.120 1.00 29.28 150 ASP A CA 1
ATOM 1127 C C . ASP A 1 158 ? 0.342 8.688 43.857 1.00 26.67 150 ASP A C 1
ATOM 1128 O O . ASP A 1 158 ? 1.252 8.514 43.047 1.00 25.52 150 ASP A O 1
ATOM 1133 N N . MET A 1 159 ? -0.213 7.706 44.553 1.00 25.73 151 MET A N 1
ATOM 1134 C CA . MET A 1 159 ? 0.289 6.349 44.485 1.00 25.11 151 MET A CA 1
ATOM 1135 C C . MET A 1 159 ? 0.271 5.835 43.060 1.00 23.72 151 MET A C 1
ATOM 1136 O O . MET A 1 159 ? -0.763 5.881 42.393 1.00 24.76 151 MET A O 1
ATOM 1141 N N . PRO A 1 160 ? 1.425 5.353 42.582 1.00 21.25 152 PRO A N 1
ATOM 1142 C CA . PRO A 1 160 ? 1.487 4.793 41.233 1.00 19.47 152 PRO A CA 1
ATOM 1143 C C . PRO A 1 160 ? 0.637 3.536 41.134 1.00 17.34 152 PRO A C 1
ATOM 1144 O O . PRO A 1 160 ? 0.416 2.846 42.128 1.00 17.13 152 PRO A O 1
ATOM 1148 N N . GLN A 1 161 ? 0.166 3.243 39.931 1.00 16.45 153 GLN A N 1
ATOM 1149 C CA . GLN A 1 161 ? -0.717 2.111 39.713 1.00 16.32 153 GLN A CA 1
ATOM 1150 C C . GLN A 1 161 ? 0.068 0.811 39.650 1.00 14.00 153 GLN A C 1
ATOM 1151 O O . GLN A 1 161 ? 1.235 0.794 39.252 1.00 12.79 153 GLN A O 1
ATOM 1157 N N . GLY A 1 162 ? -0.593 -0.278 40.027 1.00 13.49 154 GLY A N 1
ATOM 1158 C CA . GLY A 1 162 ? 0.014 -1.594 40.053 1.00 13.31 154 GLY A CA 1
ATOM 1159 C 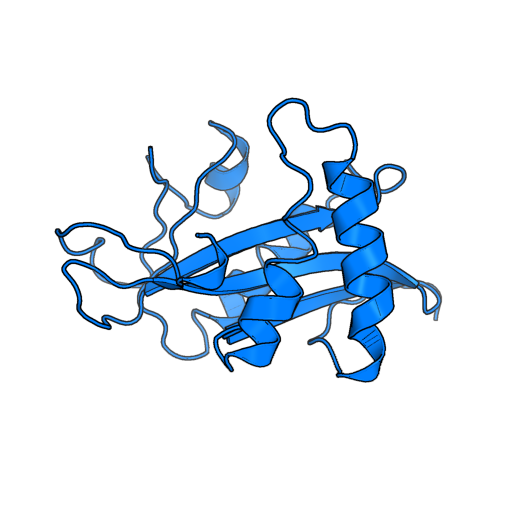C . GLY A 1 162 ? -0.447 -2.371 41.268 1.00 13.10 154 GLY A C 1
ATOM 1160 O O . GLY A 1 162 ? -0.859 -1.783 42.266 1.00 14.71 154 GLY A O 1
ATOM 1161 N N . ASP A 1 163 ? -0.382 -3.694 41.181 1.00 13.18 155 ASP A N 1
ATOM 1162 C CA . ASP A 1 163 ? -0.766 -4.550 42.293 1.00 13.76 155 ASP A CA 1
ATOM 1163 C C . ASP A 1 163 ? 0.105 -4.248 43.508 1.00 12.39 155 ASP A C 1
ATOM 1164 O O . ASP A 1 163 ? 1.326 -4.156 43.391 1.00 12.58 155 ASP A O 1
ATOM 1169 N N . VAL A 1 164 ? -0.531 -4.087 44.666 1.00 12.05 156 VAL A N 1
ATOM 1170 C CA . VAL A 1 164 ? 0.175 -3.844 45.916 1.00 11.95 156 VAL A CA 1
ATOM 1171 C C . VAL A 1 164 ? 0.481 -5.172 46.577 1.00 11.24 156 VAL A C 1
ATOM 1172 O O . VAL A 1 164 ? -0.424 -5.960 46.854 1.00 13.84 156 VAL A O 1
ATOM 1176 N N . ALA A 1 165 ? 1.755 -5.424 46.842 1.00 9.88 157 ALA A N 1
ATOM 1177 C CA . ALA A 1 165 ? 2.147 -6.650 47.521 1.00 10.06 157 ALA A CA 1
ATOM 1178 C C . ALA A 1 165 ? 2.861 -6.311 48.824 1.00 9.30 157 ALA A C 1
ATOM 1179 O O . ALA A 1 165 ? 3.897 -5.644 48.823 1.00 10.65 157 ALA A O 1
ATOM 1181 N N . TYR A 1 166 ? 2.302 -6.767 49.936 1.00 8.93 158 TYR A N 1
ATOM 1182 C CA . TYR A 1 166 ? 3.005 -6.684 51.208 1.00 8.67 158 TYR A CA 1
ATOM 1183 C C . TYR A 1 166 ? 4.109 -7.732 51.219 1.00 8.49 158 TYR A C 1
ATOM 1184 O O . TYR A 1 166 ? 4.135 -8.647 50.389 1.00 9.19 158 TYR A O 1
ATOM 1193 N N . HIS A 1 167 ? 5.011 -7.611 52.180 1.00 8.55 159 HIS A N 1
ATOM 1194 C CA . HIS A 1 167 ? 6.096 -8.558 52.334 1.00 8.43 159 HIS A CA 1
ATOM 1195 C C . HIS A 1 167 ? 5.553 -9.967 52.565 1.00 9.49 159 HIS A C 1
ATOM 1196 O O . HIS A 1 167 ? 4.457 -10.141 53.121 1.00 9.86 159 HIS A O 1
ATOM 1203 N N . ALA A 1 168 ? 6.338 -10.969 52.166 1.00 10.63 160 ALA A N 1
ATOM 1204 C CA . ALA A 1 168 ? 5.996 -12.380 52.368 1.00 12.01 160 ALA A CA 1
ATOM 1205 C C . ALA A 1 168 ? 5.584 -12.717 53.800 1.00 11.93 160 ALA A C 1
ATOM 1206 O O . ALA A 1 168 ? 4.792 -13.637 54.018 1.00 12.66 160 ALA A O 1
ATOM 1208 N N . ALA A 1 169 ? 6.120 -11.985 54.775 1.00 11.50 161 ALA A N 1
ATOM 1209 C CA . ALA A 1 169 ? 5.782 -12.229 56.179 1.00 12.70 161 ALA A CA 1
ATOM 1210 C C . ALA A 1 169 ? 4.279 -12.154 56.436 1.00 12.91 161 ALA A C 1
ATOM 1211 O O . ALA A 1 169 ? 3.760 -12.841 57.316 1.00 14.22 161 ALA A O 1
ATOM 1213 N N . PHE A 1 170 ? 3.581 -11.321 55.669 1.00 11.73 162 PHE A N 1
ATOM 1214 C CA . PHE A 1 170 ? 2.138 -11.165 55.840 1.00 13.12 162 PHE A CA 1
ATOM 1215 C C . PHE A 1 170 ? 1.376 -12.334 55.228 1.00 19.60 162 PHE A C 1
ATOM 1216 O O . PHE A 1 170 ? 0.148 -12.386 55.321 1.00 22.18 162 PHE A O 1
ATOM 1224 N N . ASP A 1 171 ? 2.129 -13.257 54.625 1.00 23.41 163 ASP A N 1
ATOM 1225 C CA . ASP A 1 171 ? 1.635 -14.377 53.809 1.00 28.95 163 ASP A CA 1
ATOM 1226 C C . ASP A 1 171 ? 1.264 -13.937 52.397 1.00 31.63 163 ASP A C 1
ATOM 1227 O O . ASP A 1 171 ? 2.078 -14.048 51.476 1.00 33.24 163 ASP A O 1
#

CATH classification: 3.40.630.30

Solvent-accessible surface area: 8491 Å² total; per-residue (Å²): 124,143,152,48,90,48,54,134,39,120,107,127,13,30,84,55,0,76,124,4,0,53,21,12,36,152,103,39,106,191,17,120,77,108,29,0,81,21,0,42,37,0,62,89,53,197,9,27,64,15,7,0,0,0,29,34,94,61,88,3,1,0,0,0,0,0,0,52,2,65,5,56,60,43,155,92,28,5,44,0,10,10,12,33,4,13,35,67,96,67,94,90,94,39,7,15,6,110,0,0,120,65,0,13,55,55,7,126,71,91,60,13,118,0,0,0,2,108,46,90,158,33,67,28,169,144,18,37,2,138,122,124,66,10,33,20,32,32,46,80,116,35,42,176,40,123,32,47,52,56,80,15,56,166

Radius of gyration: 14.86 Å; Cα contacts (8 Å, |Δi|>4): 293; chains: 1; bounding box: 30×29×45 Å